Protein AF-A0A6P0LR84-F1 (afdb_monomer_lite)

Secondary structure (DSSP, 8-state):
--HHHHHHHHHHHHHHHTTTTTS--TTS-TT-HHHHHHHHHHHHHHHHHHIIIII--HHHHHHTB--STT-TT--EEEEETTTTEEEEEEEE--TTSSS---HHHHHHHHHHHHHHHTHHHHGGGS-HHHHTTHHHHHHHTSTTPEEEEEEEESSSPPPHHHHHHHHHHHHHHHH---

Radius of gyration: 15.93 Å; chains: 1; bounding box: 37×37×44 Å

pLDDT: mean 92.71, std 6.84, range [51.28, 98.56]

Foldseek 3Di:
DPLLVVLVVVLVVLCVQCPDCLADQVQPDPVCVVVSSQLSSFLSQQLVCCCVPVVDHSNLSRLQAQDDPLLLQFGGWDADPVVLETETEGGHEDNNQAADDDLVSLLSSLVSVVCLQVVVVNVVSHDVSVVVCNVSSVSNNDPSHHYDYYYYYSHDDDDPSNVVSVVVSVCCVVVPPD

Structure (mmCIF, N/CA/C/O backbone):
data_AF-A0A6P0LR84-F1
#
_entry.id   AF-A0A6P0LR84-F1
#
loop_
_atom_site.group_PDB
_atom_site.id
_atom_site.type_symbol
_atom_site.label_atom_id
_atom_site.label_alt_id
_atom_site.label_comp_id
_atom_site.label_asym_id
_atom_site.label_entity_id
_atom_site.label_seq_id
_atom_site.pdbx_PDB_ins_code
_atom_site.Cartn_x
_atom_site.Cartn_y
_atom_site.Cartn_z
_atom_site.occupancy
_atom_site.B_iso_or_equiv
_atom_site.auth_seq_id
_atom_site.auth_comp_id
_atom_site.auth_asym_id
_atom_site.auth_atom_id
_atom_site.pdbx_PDB_model_num
ATOM 1 N N . MET A 1 1 ? 7.660 -21.741 -12.871 1.00 60.22 1 MET A N 1
ATOM 2 C CA . MET A 1 1 ? 7.763 -20.462 -13.608 1.00 60.22 1 MET A CA 1
ATOM 3 C C . MET A 1 1 ? 9.048 -19.766 -13.184 1.00 60.22 1 MET A C 1
ATOM 5 O O . MET A 1 1 ? 9.302 -19.702 -11.987 1.00 60.22 1 MET A O 1
ATOM 9 N N . ASP A 1 2 ? 9.881 -19.317 -14.127 1.00 84.12 2 ASP A N 1
ATOM 10 C CA . ASP A 1 2 ? 11.092 -18.544 -13.810 1.00 84.12 2 ASP A CA 1
ATOM 11 C C . ASP A 1 2 ? 10.694 -17.241 -13.096 1.00 84.12 2 ASP A C 1
ATOM 13 O O . ASP A 1 2 ? 9.869 -16.474 -13.596 1.00 84.12 2 ASP A O 1
ATOM 17 N N . LYS A 1 3 ? 11.270 -16.981 -11.917 1.00 83.19 3 LYS A N 1
ATOM 18 C CA . LYS A 1 3 ? 10.962 -15.792 -11.113 1.00 83.19 3 LYS A CA 1
ATOM 19 C C . LYS A 1 3 ? 11.259 -14.492 -11.862 1.00 83.19 3 LYS A C 1
ATOM 21 O O . LYS A 1 3 ? 10.535 -13.516 -11.696 1.00 83.19 3 LYS A O 1
ATOM 26 N N . LYS A 1 4 ? 12.285 -14.477 -12.718 1.00 86.06 4 LYS A N 1
ATOM 27 C CA . LYS A 1 4 ? 12.594 -13.314 -13.562 1.00 86.06 4 LYS A CA 1
ATOM 28 C C . LYS A 1 4 ? 11.500 -13.067 -14.597 1.00 86.06 4 LYS A C 1
ATOM 30 O O . LYS A 1 4 ? 11.150 -11.916 -14.840 1.00 86.06 4 LYS A O 1
ATOM 35 N N . LEU A 1 5 ? 10.955 -14.137 -15.181 1.00 89.94 5 LEU A N 1
ATOM 36 C CA . LEU A 1 5 ? 9.853 -14.044 -16.135 1.00 89.94 5 LEU A CA 1
ATOM 37 C C . LEU A 1 5 ? 8.591 -13.502 -15.458 1.00 89.94 5 LEU A C 1
ATOM 39 O O . LEU A 1 5 ? 7.985 -12.580 -15.990 1.00 89.94 5 LEU A O 1
ATOM 43 N N . TYR A 1 6 ? 8.260 -14.001 -14.264 1.00 90.69 6 TYR A N 1
ATOM 44 C CA . TYR A 1 6 ? 7.122 -13.506 -13.485 1.00 90.69 6 TYR A CA 1
ATOM 45 C C . TYR A 1 6 ? 7.232 -12.010 -13.175 1.00 90.69 6 TYR A C 1
ATOM 47 O O . TYR A 1 6 ? 6.301 -11.254 -13.426 1.00 90.69 6 TYR A O 1
ATOM 55 N N . ILE A 1 7 ? 8.392 -11.559 -12.686 1.00 93.38 7 ILE A N 1
ATOM 56 C CA . ILE A 1 7 ? 8.623 -10.139 -12.377 1.00 93.38 7 ILE A CA 1
ATOM 57 C C . ILE A 1 7 ? 8.471 -9.272 -13.631 1.00 93.38 7 ILE A C 1
ATOM 59 O O . ILE A 1 7 ? 7.900 -8.189 -13.558 1.00 93.38 7 ILE A O 1
ATOM 63 N N . LYS A 1 8 ? 8.940 -9.754 -14.787 1.00 93.56 8 LYS A N 1
ATOM 64 C CA . LYS A 1 8 ? 8.777 -9.052 -16.065 1.00 93.56 8 LYS A CA 1
ATOM 65 C C . LYS A 1 8 ? 7.314 -9.002 -16.520 1.00 93.56 8 LYS A C 1
ATOM 67 O O . LYS A 1 8 ? 6.881 -7.978 -17.031 1.00 93.56 8 LYS A O 1
ATOM 72 N N . GLN A 1 9 ? 6.560 -10.087 -16.345 1.00 94.50 9 GLN A N 1
ATOM 73 C CA . GLN A 1 9 ? 5.128 -10.121 -16.658 1.00 94.50 9 GLN A CA 1
ATOM 74 C C . GLN A 1 9 ? 4.346 -9.155 -15.769 1.00 94.50 9 GLN A C 1
ATOM 76 O O . GLN A 1 9 ? 3.564 -8.370 -16.287 1.00 94.50 9 GLN A O 1
ATOM 81 N N . LEU A 1 10 ? 4.630 -9.148 -14.464 1.00 95.19 10 LEU A N 1
ATOM 82 C CA . LEU A 1 10 ? 4.038 -8.191 -13.536 1.00 95.19 10 LEU A CA 1
ATOM 83 C C . LEU A 1 10 ? 4.399 -6.753 -13.916 1.00 95.19 10 LEU A C 1
ATOM 85 O O . LEU A 1 10 ? 3.534 -5.896 -13.921 1.00 95.19 10 LEU A O 1
ATOM 89 N N . GLU A 1 11 ? 5.650 -6.474 -14.288 1.00 95.25 11 GLU A N 1
ATOM 90 C CA . GLU A 1 11 ? 6.037 -5.138 -14.758 1.00 95.25 11 GLU A CA 1
ATOM 91 C C . GLU A 1 11 ? 5.230 -4.710 -15.990 1.00 95.25 11 GLU A C 1
ATOM 93 O O . GLU A 1 11 ? 4.770 -3.573 -16.047 1.00 95.25 11 GLU A O 1
ATOM 98 N N . ASN A 1 12 ? 5.025 -5.601 -16.962 1.00 95.38 12 ASN A N 1
ATOM 99 C CA . ASN A 1 12 ? 4.196 -5.300 -18.129 1.00 95.38 12 ASN A CA 1
ATOM 100 C C . ASN A 1 12 ? 2.735 -5.035 -17.739 1.00 95.38 12 ASN A C 1
ATOM 102 O O . ASN A 1 12 ? 2.141 -4.091 -18.253 1.00 95.38 12 ASN A O 1
ATOM 106 N N . GLU A 1 13 ? 2.191 -5.825 -16.813 1.00 95.94 13 GLU A N 1
ATOM 107 C CA . GLU A 1 13 ? 0.831 -5.656 -16.295 1.00 95.94 13 GLU A CA 1
ATOM 108 C C . GLU A 1 13 ? 0.668 -4.301 -15.600 1.00 95.94 13 GLU A C 1
ATOM 110 O O . GLU A 1 13 ? -0.232 -3.540 -15.935 1.00 95.94 13 GLU A O 1
ATOM 115 N N . LEU A 1 14 ? 1.597 -3.944 -14.705 1.00 96.31 14 LEU A N 1
ATOM 116 C CA . LEU A 1 14 ? 1.593 -2.652 -14.015 1.00 96.31 14 LEU A CA 1
ATOM 117 C C . LEU A 1 14 ? 1.630 -1.479 -14.999 1.00 96.31 14 LEU A C 1
ATOM 119 O O . LEU A 1 14 ? 0.913 -0.501 -14.805 1.00 96.31 14 LEU A O 1
ATOM 123 N N . ASN A 1 15 ? 2.440 -1.576 -16.058 1.00 94.56 15 ASN A N 1
ATOM 124 C CA . ASN A 1 15 ? 2.458 -0.552 -17.102 1.00 94.56 15 ASN A CA 1
ATOM 125 C C . ASN A 1 15 ? 1.113 -0.488 -17.835 1.00 94.56 15 ASN A C 1
ATOM 127 O O . ASN A 1 15 ? 0.583 0.599 -18.002 1.00 94.56 15 ASN A O 1
ATOM 131 N N . SER A 1 16 ? 0.545 -1.635 -18.220 1.00 95.06 16 SER A N 1
ATOM 132 C CA . SER A 1 16 ? -0.723 -1.709 -18.954 1.00 95.06 16 SER A CA 1
ATOM 133 C C . SER A 1 16 ? -1.909 -1.171 -18.147 1.00 95.06 16 SER A C 1
ATOM 135 O O . SER A 1 16 ? -2.767 -0.473 -18.682 1.00 95.06 16 SER A O 1
ATOM 137 N N . VAL A 1 17 ? -1.972 -1.496 -16.857 1.00 96.12 17 VAL A N 1
ATOM 138 C CA . VAL A 1 17 ? -3.069 -1.092 -15.970 1.00 96.12 17 VAL A CA 1
ATOM 139 C C . VAL A 1 17 ? -2.976 0.390 -15.625 1.00 96.12 17 VAL A C 1
ATOM 141 O O . VAL A 1 17 ? -3.980 1.094 -15.671 1.00 96.12 17 VAL A O 1
ATOM 144 N N . PHE A 1 18 ? -1.770 0.878 -15.323 1.00 95.00 18 PHE A N 1
ATOM 145 C CA . PHE A 1 18 ? -1.534 2.271 -14.936 1.00 95.00 18 PHE A CA 1
ATOM 146 C C . PHE A 1 18 ? -0.950 3.115 -16.076 1.00 95.00 18 PHE A C 1
ATOM 148 O O . PHE A 1 18 ? -0.122 4.003 -15.845 1.00 95.00 18 PHE A O 1
ATOM 155 N N . ASN A 1 19 ? -1.385 2.825 -17.305 1.00 76.38 19 ASN A N 1
ATOM 156 C CA . ASN A 1 19 ? -1.035 3.573 -18.511 1.00 76.38 19 ASN A CA 1
ATOM 157 C C . ASN A 1 19 ? -1.303 5.086 -18.339 1.00 76.38 19 ASN A C 1
ATOM 159 O O . ASN A 1 19 ? -2.148 5.498 -17.552 1.00 76.38 19 ASN A O 1
ATOM 163 N N . GLU A 1 20 ? -0.579 5.916 -19.096 1.00 64.69 20 GLU A N 1
ATOM 164 C CA . GLU A 1 20 ? -0.789 7.375 -19.198 1.00 64.69 20 GLU A CA 1
ATOM 165 C C . GLU A 1 20 ? -0.896 8.143 -17.861 1.00 64.69 20 GLU A C 1
ATOM 167 O O . GLU A 1 20 ? -1.840 8.885 -17.611 1.00 64.69 20 GLU A O 1
ATOM 172 N N . ASN A 1 21 ? 0.152 8.061 -17.033 1.00 82.06 21 ASN A N 1
ATOM 173 C CA . ASN A 1 21 ? 0.371 8.950 -15.878 1.00 82.06 21 ASN A CA 1
ATOM 174 C C . ASN A 1 21 ? -0.668 8.854 -14.745 1.00 82.06 21 ASN A C 1
ATOM 176 O O . ASN A 1 21 ? -0.808 9.810 -13.982 1.00 82.06 21 ASN A O 1
ATOM 180 N N . LEU A 1 22 ? -1.358 7.716 -14.593 1.00 94.50 22 LEU A N 1
ATOM 181 C CA . LEU A 1 22 ? -2.249 7.507 -13.444 1.00 94.50 22 LEU A CA 1
ATOM 182 C C . LEU A 1 22 ? -1.493 7.537 -12.109 1.00 94.50 22 LEU A C 1
ATOM 184 O O . LEU A 1 22 ? -1.976 8.109 -11.137 1.00 94.50 22 LEU A O 1
ATOM 188 N N . ILE A 1 23 ? -0.291 6.957 -12.059 1.00 95.88 23 ILE A N 1
ATOM 189 C CA . ILE A 1 23 ? 0.565 7.036 -10.871 1.00 95.88 23 ILE A CA 1
ATOM 190 C C . ILE A 1 23 ? 1.222 8.414 -10.810 1.00 95.88 23 ILE A C 1
ATOM 192 O O . ILE A 1 23 ? 1.983 8.787 -11.707 1.00 95.88 23 ILE A O 1
ATOM 196 N N . ASP A 1 24 ? 0.978 9.143 -9.720 1.00 94.06 24 ASP A N 1
ATOM 197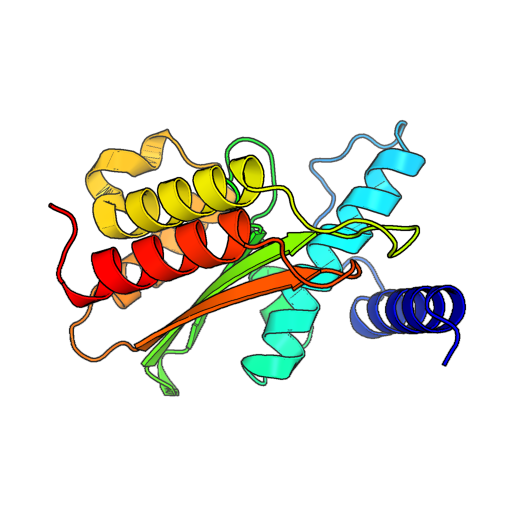 C CA . ASP A 1 24 ? 1.659 10.408 -9.462 1.00 94.06 24 ASP A CA 1
ATOM 198 C C . ASP A 1 24 ? 3.168 10.182 -9.295 1.00 94.06 24 ASP A C 1
ATOM 200 O O . ASP A 1 24 ? 3.612 9.374 -8.480 1.00 94.06 24 ASP A O 1
ATOM 204 N N . MET A 1 25 ? 3.957 10.914 -10.079 1.00 93.25 25 MET A N 1
ATOM 205 C CA . MET A 1 25 ? 5.422 10.887 -10.095 1.00 93.25 25 MET A CA 1
ATOM 206 C C . MET A 1 25 ? 6.014 12.308 -10.101 1.00 93.25 25 MET A C 1
ATOM 208 O O . MET A 1 25 ? 7.173 12.484 -10.492 1.00 93.25 25 MET A O 1
ATOM 212 N N . LYS A 1 26 ? 5.217 13.334 -9.760 1.00 90.25 26 LYS A N 1
ATOM 213 C CA . LYS A 1 26 ? 5.600 14.758 -9.857 1.00 90.25 26 LYS A CA 1
ATOM 214 C C . LYS A 1 26 ? 6.713 15.152 -8.884 1.00 90.25 26 LYS A C 1
ATOM 216 O O . LYS A 1 26 ? 7.457 16.087 -9.162 1.00 90.25 26 LYS A O 1
ATOM 221 N N . ASP A 1 27 ? 6.841 14.426 -7.782 1.00 88.88 27 ASP A N 1
ATOM 222 C CA . ASP A 1 27 ? 7.860 14.595 -6.745 1.00 88.88 27 ASP A CA 1
ATOM 223 C C . ASP A 1 27 ? 9.233 14.005 -7.122 1.00 88.88 27 ASP A C 1
ATOM 225 O O . ASP A 1 27 ? 10.232 14.294 -6.464 1.00 88.88 27 ASP A O 1
ATOM 229 N N . PHE A 1 28 ? 9.327 13.234 -8.214 1.00 85.94 28 PHE A N 1
ATOM 230 C CA . PHE A 1 28 ? 10.600 12.716 -8.720 1.00 85.94 28 PHE A CA 1
ATOM 231 C C . PHE A 1 28 ? 11.210 13.623 -9.799 1.00 85.94 28 PHE A C 1
ATOM 233 O O . PHE A 1 28 ? 10.566 13.904 -10.816 1.00 85.94 28 PHE A O 1
ATOM 240 N N . PRO A 1 29 ? 12.494 14.012 -9.671 1.00 83.19 29 PRO A N 1
ATOM 241 C CA . PRO A 1 29 ? 13.128 14.900 -10.632 1.00 83.19 29 PRO A CA 1
ATOM 242 C C . PRO A 1 29 ? 13.405 14.180 -11.961 1.00 83.19 29 PRO A C 1
ATOM 244 O O . PRO A 1 29 ? 13.782 13.006 -12.015 1.00 83.19 29 PRO A O 1
ATOM 247 N N . ASN A 1 30 ? 13.255 14.912 -13.067 1.00 81.19 30 ASN A N 1
ATOM 248 C CA . ASN A 1 30 ? 13.327 14.345 -14.419 1.00 81.19 30 ASN A CA 1
ATOM 249 C C . ASN A 1 30 ? 14.716 13.808 -14.807 1.00 81.19 30 ASN A C 1
ATOM 251 O O . ASN A 1 30 ? 14.817 12.961 -15.691 1.00 81.19 30 ASN A O 1
ATOM 255 N N . ASN A 1 31 ? 15.785 14.254 -14.143 1.00 86.06 31 ASN A N 1
ATOM 256 C CA . ASN A 1 31 ? 17.154 13.809 -14.416 1.00 86.06 31 ASN A CA 1
ATOM 257 C C . ASN A 1 31 ? 17.497 12.434 -13.805 1.00 86.06 31 ASN A C 1
ATOM 259 O O . ASN A 1 31 ? 18.530 11.861 -14.147 1.00 86.06 31 ASN A O 1
ATOM 263 N N . LYS A 1 32 ? 16.641 11.866 -12.943 1.00 87.56 32 LYS A N 1
ATOM 264 C CA . LYS A 1 32 ? 16.875 10.581 -12.262 1.00 87.56 32 LYS A CA 1
ATOM 265 C C . LYS A 1 32 ? 16.048 9.437 -12.860 1.00 87.56 32 LYS A C 1
ATOM 267 O O . LYS A 1 32 ? 15.240 8.802 -12.185 1.00 87.56 32 LYS A O 1
ATOM 272 N N . VAL A 1 33 ? 16.270 9.138 -14.142 1.00 87.50 33 VAL A N 1
ATOM 273 C CA . VAL A 1 33 ? 15.463 8.173 -14.924 1.00 87.50 33 VAL A CA 1
ATOM 274 C C . VAL A 1 33 ? 15.348 6.791 -14.259 1.00 87.50 33 VAL A C 1
ATOM 276 O O . VAL A 1 33 ? 14.260 6.220 -14.213 1.00 87.50 33 VAL A O 1
ATOM 279 N N . ASN A 1 34 ? 16.447 6.239 -13.732 1.00 87.94 34 ASN A N 1
ATOM 280 C CA . ASN A 1 34 ? 16.434 4.907 -13.111 1.00 87.94 34 ASN A CA 1
ATOM 281 C C . ASN A 1 34 ? 15.703 4.888 -11.762 1.00 87.94 34 ASN A C 1
ATOM 283 O O . ASN A 1 34 ? 14.964 3.943 -11.490 1.00 87.94 34 ASN A O 1
ATOM 287 N N . GLU A 1 35 ? 15.873 5.927 -10.942 1.00 88.56 35 GLU A N 1
ATOM 288 C CA . GLU A 1 35 ? 15.157 6.059 -9.667 1.00 88.56 35 GLU A CA 1
ATOM 289 C C . GLU A 1 35 ? 13.658 6.230 -9.920 1.00 88.56 35 GLU A C 1
ATOM 291 O O . GLU A 1 35 ? 12.860 5.515 -9.326 1.00 88.56 35 GLU A O 1
ATOM 296 N N . LYS A 1 36 ? 13.278 7.062 -10.901 1.00 90.31 36 LYS A N 1
ATOM 297 C CA . LYS A 1 36 ? 11.880 7.258 -11.306 1.00 90.31 36 LYS A CA 1
ATOM 298 C C . LYS A 1 36 ? 11.223 5.954 -11.765 1.00 90.31 36 LYS A C 1
ATOM 300 O O . LYS A 1 36 ? 10.092 5.673 -11.387 1.00 90.31 36 LYS A O 1
ATOM 305 N N . LYS A 1 37 ? 11.939 5.117 -12.528 1.00 91.31 37 LYS A N 1
ATOM 306 C CA . LYS A 1 37 ? 11.452 3.782 -12.922 1.00 91.31 37 LYS A CA 1
ATOM 307 C C . LYS A 1 37 ? 11.247 2.858 -11.722 1.00 91.31 37 LYS A C 1
ATOM 309 O O . LYS A 1 37 ? 10.272 2.117 -11.695 1.00 91.31 37 LYS A O 1
ATOM 314 N N . MET A 1 38 ? 12.165 2.860 -10.757 1.00 90.88 38 MET A N 1
ATOM 315 C CA . MET A 1 38 ? 12.038 2.028 -9.556 1.00 90.88 38 MET A CA 1
ATOM 316 C C . MET A 1 38 ? 10.902 2.502 -8.648 1.00 90.88 38 MET A C 1
ATOM 318 O O . MET A 1 38 ? 10.127 1.672 -8.179 1.00 90.88 38 MET A O 1
ATOM 322 N N . ALA A 1 39 ? 10.768 3.813 -8.464 1.00 92.69 39 ALA A N 1
ATOM 323 C CA . ALA A 1 39 ? 9.684 4.419 -7.706 1.00 92.69 39 ALA A CA 1
ATOM 324 C C . ALA A 1 39 ? 8.319 4.144 -8.347 1.00 92.69 39 ALA A C 1
ATOM 326 O O . ALA A 1 39 ? 7.419 3.672 -7.659 1.00 92.69 39 ALA A O 1
ATOM 327 N N . PHE A 1 40 ? 8.195 4.295 -9.674 1.00 95.12 40 PHE A N 1
ATOM 328 C CA . PHE A 1 40 ? 6.981 3.906 -10.399 1.00 95.12 40 PHE A CA 1
ATOM 329 C C . PHE A 1 40 ? 6.597 2.451 -10.116 1.00 95.12 40 PHE A C 1
ATOM 331 O O . PHE A 1 40 ? 5.448 2.176 -9.802 1.00 95.12 40 PHE A O 1
ATOM 338 N N . LYS A 1 41 ? 7.552 1.513 -10.174 1.00 95.38 41 LYS A N 1
ATOM 339 C CA . LYS A 1 41 ? 7.269 0.093 -9.911 1.00 95.38 41 LYS A CA 1
ATOM 340 C C . LYS A 1 41 ? 6.793 -0.168 -8.486 1.00 95.38 41 LYS A C 1
ATOM 342 O O . LYS A 1 41 ? 5.956 -1.044 -8.306 1.00 95.38 41 LYS A O 1
ATOM 347 N N . SER A 1 42 ? 7.326 0.548 -7.494 1.00 95.12 42 SER A N 1
ATOM 348 C CA . SER A 1 42 ? 6.855 0.431 -6.107 1.00 95.12 42 SER A CA 1
ATOM 349 C C . SER A 1 42 ? 5.436 0.989 -5.979 1.00 95.12 42 SER A C 1
ATOM 351 O O . SER A 1 42 ? 4.516 0.253 -5.641 1.00 95.12 42 SER A O 1
ATOM 353 N N . ARG A 1 43 ? 5.215 2.236 -6.411 1.00 97.31 43 ARG A N 1
ATOM 354 C CA . ARG A 1 43 ? 3.898 2.893 -6.374 1.00 97.31 43 ARG A CA 1
ATOM 355 C C . ARG A 1 43 ? 2.814 2.125 -7.124 1.00 97.31 43 ARG A C 1
ATOM 357 O O . ARG A 1 43 ? 1.735 1.886 -6.590 1.00 97.31 43 ARG A O 1
ATOM 364 N N . ALA A 1 44 ? 3.113 1.686 -8.344 1.00 97.69 44 ALA A N 1
ATOM 365 C CA . ALA A 1 44 ? 2.196 0.888 -9.146 1.00 97.69 44 ALA A CA 1
ATOM 366 C C . ALA A 1 44 ? 1.901 -0.466 -8.487 1.00 97.69 44 ALA A C 1
ATOM 368 O O . ALA A 1 44 ? 0.772 -0.934 -8.554 1.00 97.69 44 ALA A O 1
ATOM 369 N N . LEU A 1 45 ? 2.873 -1.089 -7.809 1.00 98.00 45 LEU A N 1
ATOM 370 C CA . LEU A 1 45 ? 2.643 -2.326 -7.059 1.00 98.00 45 LEU A CA 1
ATOM 371 C C . LEU A 1 45 ? 1.714 -2.104 -5.853 1.00 98.00 45 LEU A C 1
ATOM 373 O O . LEU A 1 45 ? 0.846 -2.945 -5.602 1.00 98.00 45 LEU A O 1
ATOM 377 N N . ALA A 1 46 ? 1.862 -0.990 -5.129 1.00 98.38 46 ALA A N 1
ATOM 378 C CA . ALA A 1 46 ? 0.947 -0.615 -4.050 1.00 98.38 46 ALA A CA 1
ATOM 379 C C . ALA A 1 46 ? -0.488 -0.443 -4.579 1.00 98.38 46 ALA A C 1
ATOM 381 O O . ALA A 1 46 ? -1.407 -1.113 -4.102 1.00 98.38 46 ALA A O 1
ATOM 382 N N . ALA A 1 47 ? -0.660 0.353 -5.640 1.00 98.56 47 ALA A N 1
ATOM 383 C CA . ALA A 1 47 ? -1.947 0.554 -6.303 1.00 98.56 47 ALA A CA 1
ATOM 384 C C . ALA A 1 47 ? -2.542 -0.768 -6.821 1.00 98.56 47 ALA A C 1
ATOM 386 O O . ALA A 1 47 ? -3.701 -1.082 -6.563 1.00 98.56 47 ALA A O 1
ATOM 387 N N . TYR A 1 48 ? -1.744 -1.601 -7.491 1.00 98.38 48 TYR A N 1
ATOM 388 C CA . TYR A 1 48 ? -2.196 -2.891 -8.022 1.00 98.38 48 TYR A CA 1
ATOM 389 C C . TYR A 1 48 ? -2.683 -3.847 -6.927 1.00 98.38 48 TYR A C 1
ATOM 391 O O . TYR A 1 48 ? -3.614 -4.629 -7.136 1.00 98.38 48 TYR A O 1
ATOM 399 N N . SER A 1 49 ? -2.072 -3.770 -5.741 1.00 98.25 49 SER A N 1
ATOM 400 C CA . SER A 1 49 ? -2.498 -4.549 -4.577 1.00 98.25 49 SER A CA 1
ATOM 401 C C . SER A 1 49 ? -3.903 -4.140 -4.128 1.00 98.25 49 SER A C 1
ATOM 403 O O . SER A 1 49 ? -4.717 -5.013 -3.834 1.00 98.25 49 SER A O 1
ATOM 405 N N . LEU A 1 50 ? -4.219 -2.840 -4.145 1.00 98.56 50 LEU A N 1
ATOM 406 C CA . LEU A 1 50 ? -5.569 -2.340 -3.870 1.00 98.56 50 LEU A CA 1
ATOM 407 C C . LEU A 1 50 ? -6.551 -2.711 -4.980 1.00 98.56 50 LEU A C 1
ATOM 409 O O . LEU A 1 50 ? -7.606 -3.253 -4.674 1.00 98.56 50 LEU A O 1
ATOM 413 N N . LEU A 1 51 ? -6.190 -2.513 -6.249 1.00 98.19 51 LEU A N 1
ATOM 414 C CA . LEU A 1 51 ? -7.016 -2.925 -7.388 1.00 98.19 51 LEU A CA 1
ATOM 415 C C . LEU A 1 51 ? -7.447 -4.391 -7.259 1.00 98.19 51 LEU A C 1
ATOM 417 O O . LEU A 1 51 ? -8.626 -4.706 -7.369 1.00 98.19 51 LEU A O 1
ATOM 421 N N . THR A 1 52 ? -6.500 -5.277 -6.942 1.00 97.75 52 THR A N 1
ATOM 422 C CA . THR A 1 52 ? -6.750 -6.723 -6.870 1.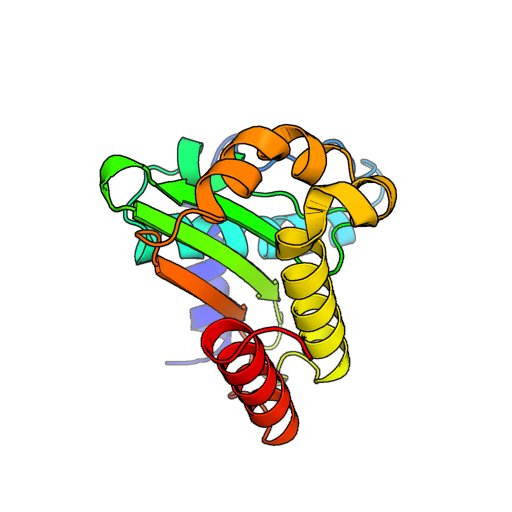00 97.75 52 THR A CA 1
ATOM 423 C C . THR A 1 52 ? -7.503 -7.137 -5.604 1.00 97.75 52 THR A C 1
ATOM 425 O O . THR A 1 52 ? -8.392 -7.982 -5.661 1.00 97.75 52 THR A O 1
ATOM 428 N N . LEU A 1 53 ? -7.127 -6.604 -4.435 1.00 98.12 53 LEU A N 1
ATOM 429 C CA . LEU A 1 53 ? -7.647 -7.080 -3.145 1.00 98.12 53 LEU A CA 1
ATOM 430 C C . LEU A 1 53 ? -8.869 -6.296 -2.665 1.00 98.12 53 LEU A C 1
ATOM 432 O O . LEU A 1 53 ? -9.755 -6.874 -2.028 1.00 98.12 53 LEU A O 1
ATOM 436 N N . ALA A 1 54 ? -8.904 -4.991 -2.933 1.00 97.75 54 ALA A N 1
ATOM 437 C CA . ALA A 1 54 ? -10.018 -4.113 -2.594 1.00 97.75 54 ALA A CA 1
ATOM 438 C C . ALA A 1 54 ? -11.094 -4.081 -3.688 1.00 97.75 54 ALA A C 1
ATOM 440 O O . ALA A 1 54 ? -12.208 -3.629 -3.397 1.00 97.75 54 ALA A O 1
ATOM 441 N N . ASP A 1 55 ? -10.799 -4.624 -4.877 1.00 97.50 55 ASP A N 1
ATOM 442 C CA . ASP A 1 55 ? -11.707 -4.687 -6.028 1.00 97.50 55 ASP A CA 1
ATOM 443 C C . ASP A 1 55 ? -12.196 -3.279 -6.396 1.00 97.50 55 ASP A C 1
ATOM 445 O O . ASP A 1 55 ? -13.372 -2.937 -6.268 1.00 97.50 55 ASP A O 1
ATOM 449 N N . VAL A 1 56 ? -11.221 -2.425 -6.715 1.00 97.81 56 VAL A N 1
ATOM 450 C CA . VAL A 1 56 ? -11.407 -1.023 -7.108 1.00 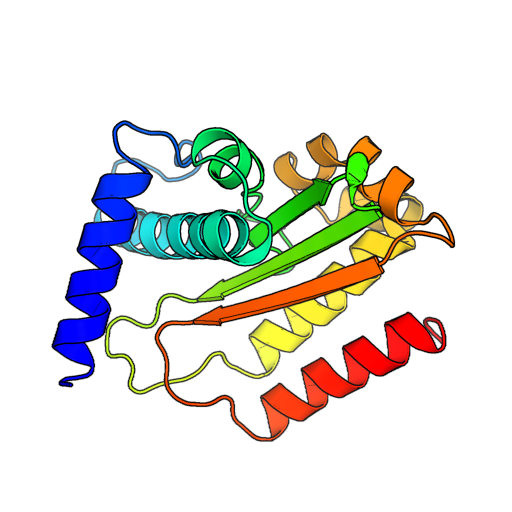97.81 56 VAL A CA 1
ATOM 451 C C . VAL A 1 56 ? -10.844 -0.795 -8.501 1.00 97.81 56 VAL A C 1
ATOM 453 O O . VAL A 1 56 ? -9.971 -1.536 -8.954 1.00 97.81 56 VAL A O 1
ATOM 456 N N . ASP A 1 57 ? -11.323 0.241 -9.184 1.00 97.38 57 ASP A N 1
ATOM 457 C CA . ASP A 1 57 ? -10.811 0.580 -10.508 1.00 97.38 57 ASP A CA 1
ATOM 458 C C . ASP A 1 57 ? -9.366 1.141 -10.455 1.00 97.38 57 ASP A C 1
ATOM 460 O O . ASP A 1 57 ? -8.885 1.560 -9.392 1.00 97.38 57 ASP A O 1
ATOM 464 N N . PRO A 1 58 ? -8.641 1.163 -11.594 1.00 97.62 58 PRO A N 1
ATOM 465 C CA . PRO A 1 58 ? -7.266 1.662 -11.646 1.00 97.62 58 PRO A CA 1
ATOM 466 C C . PRO A 1 58 ? -7.087 3.115 -11.192 1.00 97.62 58 PRO A C 1
ATOM 468 O O . PRO A 1 58 ? -6.038 3.449 -10.645 1.00 97.62 58 PRO A O 1
ATOM 471 N N . ILE A 1 59 ? -8.083 3.983 -11.396 1.00 97.00 59 ILE A N 1
ATOM 472 C CA . ILE A 1 59 ? -8.004 5.402 -11.026 1.00 97.00 59 ILE A CA 1
ATOM 473 C C . ILE A 1 59 ? -8.094 5.531 -9.506 1.00 97.00 59 ILE A C 1
ATOM 475 O O . ILE A 1 59 ? -7.262 6.196 -8.889 1.00 97.00 59 ILE A O 1
ATOM 479 N N . GLN A 1 60 ? -9.061 4.853 -8.884 1.00 97.62 60 GLN A N 1
ATOM 480 C CA . GLN A 1 60 ? -9.202 4.827 -7.432 1.00 97.62 60 GLN A CA 1
ATOM 481 C C . GLN A 1 60 ? -7.966 4.217 -6.761 1.00 97.62 60 GLN A C 1
ATOM 483 O O . GLN A 1 60 ? -7.465 4.770 -5.783 1.00 97.62 60 GLN A O 1
ATOM 488 N N . ALA A 1 61 ? -7.438 3.119 -7.308 1.00 98.25 61 ALA A N 1
ATOM 489 C CA . ALA A 1 61 ? -6.210 2.496 -6.824 1.00 98.25 61 ALA A CA 1
ATOM 490 C C . ALA A 1 61 ? -4.992 3.431 -6.915 1.00 98.25 61 ALA A C 1
ATOM 492 O O . ALA A 1 61 ? -4.193 3.489 -5.982 1.00 98.25 61 ALA A O 1
ATOM 493 N N . ALA A 1 62 ? -4.843 4.168 -8.017 1.00 97.94 62 ALA A N 1
ATOM 494 C CA . ALA A 1 62 ? -3.741 5.108 -8.194 1.00 97.94 62 ALA A CA 1
ATOM 495 C C . ALA A 1 62 ? -3.847 6.316 -7.245 1.00 97.94 62 ALA A C 1
ATOM 497 O O . ALA A 1 62 ? -2.851 6.699 -6.634 1.00 97.94 62 ALA A O 1
ATOM 498 N N . ASN A 1 63 ? -5.054 6.856 -7.044 1.00 97.31 63 ASN A N 1
ATOM 499 C CA . ASN A 1 63 ? -5.322 7.967 -6.118 1.00 97.31 63 ASN A CA 1
ATOM 500 C C . ASN A 1 63 ? -5.161 7.597 -4.633 1.00 97.31 63 ASN A C 1
ATOM 502 O O . ASN A 1 63 ? -5.168 8.471 -3.767 1.00 97.31 63 ASN A O 1
ATOM 506 N N . ALA A 1 64 ? -5.065 6.306 -4.318 1.00 98.19 64 ALA A N 1
ATOM 507 C CA . ALA A 1 64 ? -4.779 5.823 -2.974 1.00 98.19 64 ALA A CA 1
ATOM 508 C C . ALA A 1 64 ? -3.278 5.838 -2.641 1.00 98.19 64 ALA A C 1
ATOM 510 O O . ALA A 1 64 ? -2.920 5.673 -1.479 1.00 98.19 64 ALA A O 1
ATOM 511 N N . VAL A 1 65 ? -2.391 6.014 -3.628 1.00 98.31 65 VAL A N 1
ATOM 512 C CA . VAL A 1 65 ? -0.938 6.001 -3.413 1.00 98.31 65 VAL A CA 1
ATOM 513 C C . VAL A 1 65 ? -0.487 7.274 -2.699 1.00 98.31 65 VAL A C 1
ATOM 515 O O . VAL A 1 65 ? -0.681 8.382 -3.195 1.00 98.31 65 VAL A O 1
ATOM 518 N N . VAL A 1 66 ? 0.187 7.097 -1.565 1.00 97.94 66 VAL A N 1
ATOM 519 C CA . VAL A 1 66 ? 0.710 8.179 -0.716 1.00 97.94 66 VAL A CA 1
ATOM 520 C C . VAL A 1 66 ? 2.228 8.114 -0.511 1.00 97.94 66 VAL A C 1
ATOM 522 O O . VAL A 1 66 ? 2.788 9.017 0.111 1.00 97.94 66 VAL A O 1
ATOM 525 N N . ASP A 1 67 ? 2.886 7.105 -1.099 1.00 96.50 67 ASP A N 1
ATOM 526 C CA . ASP A 1 67 ? 4.347 6.949 -1.121 1.00 96.50 67 ASP A CA 1
ATOM 527 C C . ASP A 1 67 ? 5.048 8.273 -1.464 1.00 96.50 67 ASP A C 1
ATOM 529 O O . ASP A 1 67 ? 4.653 9.005 -2.392 1.00 96.50 67 ASP A O 1
ATOM 533 N N . GLY A 1 68 ? 6.101 8.570 -0.707 1.00 92.81 68 GLY A N 1
ATOM 534 C CA . GLY A 1 68 ? 6.870 9.801 -0.806 1.00 92.81 68 GLY A CA 1
ATOM 535 C C . GLY A 1 68 ? 7.850 9.964 0.353 1.00 92.81 68 GLY A C 1
ATOM 536 O O . GLY A 1 68 ? 7.968 9.120 1.230 1.00 92.81 68 GLY A O 1
ATOM 537 N N . ILE A 1 69 ? 8.570 11.085 0.377 1.00 89.38 69 ILE A N 1
ATOM 538 C CA . ILE A 1 69 ? 9.335 11.463 1.576 1.00 89.38 69 ILE A CA 1
ATOM 539 C C . ILE A 1 69 ? 8.339 11.635 2.732 1.00 89.38 69 ILE A C 1
ATOM 541 O O . ILE A 1 69 ? 7.246 12.137 2.489 1.00 89.38 69 ILE A O 1
ATOM 545 N N . ASP A 1 70 ? 8.704 11.213 3.944 1.00 91.88 70 ASP A N 1
ATOM 546 C CA . ASP A 1 70 ? 7.876 11.304 5.159 1.00 91.88 70 ASP A CA 1
ATOM 547 C C . ASP A 1 70 ? 6.509 10.591 5.047 1.00 91.88 70 ASP A C 1
ATOM 549 O O . ASP A 1 70 ? 5.481 11.071 5.521 1.00 91.88 70 ASP A O 1
ATOM 553 N N . ASP A 1 71 ? 6.479 9.429 4.388 1.00 91.00 71 ASP A N 1
ATOM 554 C CA . ASP A 1 71 ? 5.310 8.535 4.333 1.00 91.00 71 ASP A CA 1
ATOM 555 C C . ASP A 1 71 ? 5.260 7.501 5.478 1.00 91.00 71 ASP A C 1
ATOM 557 O O . ASP A 1 71 ? 4.313 6.722 5.593 1.00 91.00 71 ASP A O 1
ATOM 561 N N . ASN A 1 72 ? 6.299 7.470 6.319 1.00 93.19 72 ASN A N 1
ATOM 562 C CA . ASN A 1 72 ? 6.520 6.500 7.394 1.00 93.19 72 ASN A CA 1
ATOM 563 C C . ASN A 1 72 ? 6.305 5.033 6.965 1.00 93.19 72 ASN A C 1
ATOM 565 O O . ASN A 1 72 ? 5.874 4.193 7.754 1.00 93.19 72 ASN A O 1
ATOM 569 N N . GLY A 1 73 ? 6.649 4.706 5.715 1.00 94.75 73 GLY A N 1
ATOM 570 C CA . GLY A 1 73 ? 6.535 3.360 5.152 1.00 94.75 73 GLY A CA 1
ATOM 571 C C . GLY A 1 73 ? 5.125 2.961 4.712 1.00 94.75 73 GLY A C 1
ATOM 572 O O . GLY A 1 73 ? 4.900 1.774 4.469 1.00 94.75 73 GLY A O 1
ATOM 573 N N . ILE A 1 74 ? 4.183 3.908 4.648 1.00 97.94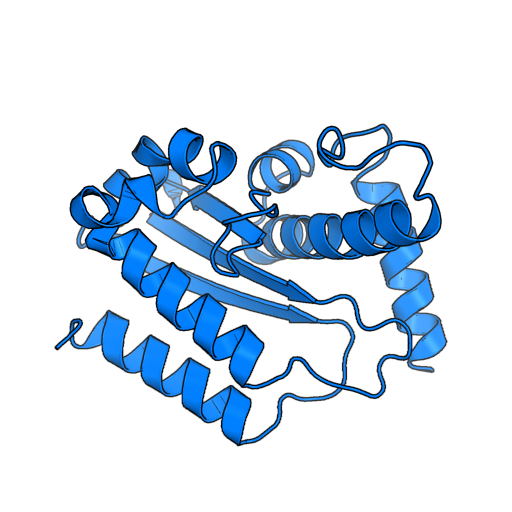 74 ILE A N 1
ATOM 574 C CA . ILE A 1 74 ? 2.842 3.702 4.098 1.00 97.94 74 ILE A CA 1
ATOM 575 C C . ILE A 1 74 ? 2.847 4.134 2.635 1.00 97.94 74 ILE A C 1
ATOM 577 O O . ILE A 1 74 ? 2.914 5.315 2.318 1.00 97.94 74 ILE A O 1
ATOM 581 N N . ASP A 1 75 ? 2.691 3.176 1.732 1.00 98.12 75 ASP A N 1
ATOM 582 C CA . ASP A 1 75 ? 2.750 3.444 0.298 1.00 98.12 75 ASP A CA 1
ATOM 583 C C . ASP A 1 75 ? 1.363 3.760 -0.280 1.00 98.12 75 ASP A C 1
ATOM 585 O O . ASP A 1 75 ? 1.259 4.469 -1.284 1.00 98.12 75 ASP A O 1
ATOM 589 N N . ALA A 1 76 ? 0.287 3.233 0.323 1.00 98.56 76 ALA A N 1
ATOM 590 C CA . ALA A 1 76 ? -1.089 3.541 -0.072 1.00 98.56 76 ALA A CA 1
ATOM 591 C C . ALA A 1 76 ? -2.102 3.452 1.084 1.00 98.56 76 ALA A C 1
ATOM 593 O O . ALA A 1 76 ? -1.989 2.587 1.958 1.00 98.56 76 ALA A O 1
ATOM 594 N N . ILE A 1 77 ? -3.118 4.320 1.020 1.00 98.56 77 ILE A N 1
ATOM 595 C CA . ILE A 1 77 ? -4.251 4.420 1.947 1.00 98.56 77 ILE A CA 1
ATOM 596 C C . ILE A 1 77 ? -5.553 4.455 1.145 1.00 98.56 77 ILE A C 1
ATOM 598 O O . ILE A 1 77 ? -5.720 5.283 0.245 1.00 98.56 77 ILE A O 1
ATOM 602 N N . LEU A 1 78 ? -6.487 3.570 1.491 1.00 98.44 78 LEU A N 1
ATOM 603 C CA . LEU A 1 78 ? -7.826 3.556 0.907 1.00 98.44 78 LEU A CA 1
ATOM 604 C C . LEU A 1 78 ? -8.868 3.196 1.961 1.00 98.44 78 LEU A C 1
ATOM 606 O O . LEU A 1 78 ? -8.801 2.126 2.566 1.00 98.44 78 LEU A O 1
ATOM 610 N N . PHE A 1 79 ? -9.894 4.025 2.095 1.00 98.12 79 PHE A N 1
ATOM 611 C CA . PHE A 1 79 ? -11.091 3.685 2.848 1.00 98.12 79 PHE A CA 1
ATOM 612 C C . PHE A 1 79 ? -12.278 3.353 1.926 1.00 98.12 79 PHE A C 1
ATOM 614 O O . PHE A 1 79 ? -12.651 4.123 1.043 1.00 98.12 79 PHE A O 1
ATOM 621 N N . GLN A 1 80 ? -12.900 2.187 2.131 1.00 96.44 80 GLN A N 1
ATOM 622 C CA . GLN A 1 80 ? -14.106 1.756 1.415 1.00 96.44 80 GLN A CA 1
ATOM 623 C C . GLN A 1 80 ? -15.323 1.803 2.343 1.00 96.44 80 GLN A C 1
ATOM 625 O O . GLN A 1 80 ? -15.617 0.815 3.017 1.00 96.44 80 GLN A O 1
ATOM 630 N N . GLU A 1 81 ? -16.057 2.921 2.350 1.00 93.94 81 GLU A N 1
ATOM 631 C CA . GLU A 1 81 ? -17.238 3.129 3.214 1.00 93.94 81 GLU A CA 1
ATOM 632 C C . GLU A 1 81 ? -18.281 2.014 3.060 1.00 93.94 81 GLU A C 1
ATOM 634 O O . GLU A 1 81 ? -18.746 1.450 4.047 1.00 93.94 81 GLU A O 1
ATOM 639 N N . ASN A 1 82 ? -18.590 1.612 1.825 1.00 93.69 82 ASN A N 1
ATOM 640 C CA . ASN A 1 82 ? -19.567 0.558 1.539 1.00 93.69 82 ASN A CA 1
ATOM 641 C C . ASN A 1 82 ? -19.185 -0.815 2.119 1.00 93.69 82 ASN A C 1
ATOM 643 O O . ASN A 1 82 ? -20.066 -1.606 2.450 1.00 93.69 82 ASN A O 1
ATOM 647 N N . LYS A 1 83 ? -17.883 -1.110 2.222 1.00 96.12 83 LYS A N 1
ATOM 648 C CA . LYS A 1 83 ? -17.362 -2.366 2.783 1.00 96.12 83 LYS A CA 1
ATOM 649 C C . LYS A 1 83 ? -16.946 -2.216 4.253 1.00 96.12 83 LYS A C 1
ATOM 651 O O . LYS A 1 83 ? -16.698 -3.233 4.897 1.00 96.12 83 LYS A O 1
ATOM 656 N N . LYS A 1 84 ? -16.862 -0.981 4.767 1.00 96.88 84 LYS A N 1
ATOM 657 C CA . LYS A 1 84 ? -16.265 -0.613 6.061 1.00 96.88 84 LYS A CA 1
ATOM 658 C C . LYS A 1 84 ? -14.862 -1.196 6.231 1.00 96.88 84 LYS A C 1
ATOM 660 O O . LYS A 1 84 ? -14.548 -1.813 7.246 1.00 96.88 84 LYS A O 1
ATOM 665 N N . ILE A 1 85 ? -14.027 -1.058 5.199 1.00 97.88 85 ILE A N 1
ATOM 666 C CA . ILE A 1 85 ? -12.646 -1.559 5.214 1.00 97.88 85 ILE A CA 1
ATOM 667 C C . ILE A 1 85 ? -11.675 -0.404 5.024 1.00 97.88 85 ILE A C 1
ATOM 669 O O . ILE A 1 85 ? -11.779 0.333 4.044 1.00 97.88 85 ILE A O 1
ATOM 673 N N . PHE A 1 86 ? -10.708 -0.305 5.932 1.00 97.94 86 PHE A N 1
ATOM 674 C CA . PHE A 1 86 ? -9.562 0.584 5.808 1.00 97.94 86 PHE A CA 1
ATOM 675 C C . PHE A 1 86 ? -8.329 -0.211 5.390 1.00 97.94 86 PHE A C 1
ATOM 677 O O . PHE A 1 86 ? -7.950 -1.181 6.050 1.00 97.94 86 PHE A O 1
ATOM 684 N N . TRP A 1 87 ? -7.730 0.170 4.269 1.00 98.44 87 TRP A N 1
ATOM 685 C CA . TRP A 1 87 ? -6.602 -0.520 3.664 1.00 98.44 87 TRP A CA 1
ATOM 686 C C . TRP A 1 87 ? -5.330 0.300 3.834 1.00 98.44 87 TRP A C 1
ATOM 688 O O . TRP A 1 87 ? -5.284 1.461 3.433 1.00 98.44 87 TRP A O 1
ATOM 698 N N . LEU A 1 88 ? -4.293 -0.342 4.367 1.00 98.31 88 LEU A N 1
ATOM 699 C CA . LEU A 1 88 ? -2.947 0.209 4.498 1.00 98.31 88 LEU A CA 1
ATOM 700 C C . LEU A 1 88 ? -1.976 -0.712 3.768 1.00 98.31 88 LEU A C 1
ATOM 702 O O . LEU A 1 88 ? -1.954 -1.923 4.015 1.00 98.31 88 LEU A O 1
ATOM 706 N N . VAL A 1 89 ? -1.185 -0.154 2.857 1.00 98.44 89 VAL A N 1
ATOM 707 C CA . VAL A 1 89 ? -0.283 -0.933 2.004 1.00 98.44 89 VAL A CA 1
ATOM 708 C C . VAL A 1 89 ? 1.150 -0.470 2.186 1.00 98.44 89 VAL A C 1
ATOM 710 O O . VAL A 1 89 ? 1.439 0.711 2.050 1.00 98.44 89 VAL A O 1
ATOM 713 N N . GLN A 1 90 ? 2.044 -1.427 2.403 1.00 97.69 90 GLN A N 1
ATOM 714 C CA . GLN A 1 90 ? 3.482 -1.297 2.205 1.00 97.69 90 GLN A CA 1
ATOM 715 C C . GLN A 1 90 ? 3.841 -2.107 0.960 1.00 97.69 90 GLN A C 1
ATOM 717 O O . GLN A 1 90 ? 3.407 -3.255 0.814 1.00 97.69 90 GLN A O 1
ATOM 722 N N . SER A 1 91 ? 4.628 -1.543 0.049 1.00 96.69 91 SER A N 1
ATOM 723 C CA . SER A 1 91 ? 5.057 -2.221 -1.169 1.00 96.69 91 SER A CA 1
ATOM 724 C C . SER A 1 91 ? 6.575 -2.208 -1.335 1.00 96.69 91 SER A C 1
ATOM 726 O O . SER A 1 91 ? 7.297 -1.330 -0.866 1.00 96.69 91 SER A O 1
ATOM 728 N N . LYS A 1 92 ? 7.116 -3.230 -1.998 1.00 94.75 92 LYS A N 1
ATOM 729 C CA . LYS A 1 92 ? 8.541 -3.268 -2.317 1.00 94.75 92 LYS A CA 1
ATOM 730 C C . LYS A 1 92 ? 8.832 -4.003 -3.612 1.00 94.75 92 LYS A C 1
ATOM 732 O O . LYS A 1 92 ? 8.774 -5.236 -3.691 1.00 94.75 92 LYS A O 1
ATOM 737 N N . TRP A 1 93 ? 9.277 -3.253 -4.617 1.00 95.25 93 TRP A N 1
ATOM 738 C CA . TRP A 1 93 ? 9.782 -3.847 -5.851 1.00 95.25 93 TRP A CA 1
ATOM 739 C C . TRP A 1 93 ? 11.223 -4.364 -5.702 1.00 95.25 93 TRP A C 1
ATOM 741 O O . TRP A 1 93 ? 12.185 -3.602 -5.606 1.00 95.25 93 TRP A O 1
ATOM 751 N N . ILE A 1 94 ? 11.406 -5.685 -5.754 1.00 92.38 94 ILE A N 1
ATOM 752 C CA . ILE A 1 94 ? 12.711 -6.355 -5.679 1.00 92.38 94 ILE A CA 1
ATOM 753 C C . ILE A 1 94 ? 13.061 -6.916 -7.059 1.00 92.38 94 ILE A C 1
ATOM 755 O O . ILE A 1 94 ? 12.692 -8.031 -7.412 1.00 92.38 94 ILE A O 1
ATOM 759 N N . GLN A 1 95 ? 13.833 -6.157 -7.840 1.00 87.75 95 GLN A N 1
ATOM 760 C CA . GLN A 1 95 ? 14.102 -6.440 -9.260 1.00 87.75 95 GLN A CA 1
ATOM 761 C C . GLN A 1 95 ? 14.617 -7.862 -9.554 1.00 87.75 95 GLN A C 1
ATOM 763 O O . GLN A 1 95 ? 14.279 -8.443 -10.580 1.00 87.75 95 GLN A O 1
ATOM 768 N N . LYS A 1 96 ? 15.447 -8.431 -8.670 1.00 86.12 96 LYS A N 1
ATOM 769 C CA . LYS A 1 96 ? 15.989 -9.794 -8.833 1.00 86.12 96 LYS A CA 1
ATOM 770 C C . LYS A 1 96 ? 15.106 -10.884 -8.215 1.00 86.12 96 LYS A C 1
ATOM 772 O O . LYS A 1 96 ? 15.399 -12.062 -8.393 1.00 86.12 96 LYS A O 1
ATOM 777 N N . GLY A 1 97 ? 14.092 -10.514 -7.433 1.00 83.62 97 GLY A N 1
ATOM 778 C CA . GLY A 1 97 ? 13.213 -11.425 -6.695 1.00 83.62 97 GLY A CA 1
ATOM 779 C C . GLY A 1 97 ? 13.892 -12.305 -5.638 1.00 83.62 97 GLY A C 1
ATOM 780 O O . GLY A 1 97 ? 13.237 -13.139 -5.024 1.00 83.62 97 GLY A O 1
ATOM 781 N N . ASN A 1 98 ? 15.197 -12.178 -5.420 1.00 82.94 98 ASN A N 1
ATOM 782 C CA . ASN A 1 98 ? 15.982 -13.093 -4.586 1.00 82.94 98 ASN A CA 1
ATOM 783 C C . ASN A 1 98 ? 16.227 -12.581 -3.158 1.00 82.94 98 ASN A C 1
ATOM 785 O O . ASN A 1 98 ? 16.987 -13.191 -2.414 1.00 82.94 98 ASN A O 1
ATOM 789 N N . LYS A 1 99 ? 15.618 -11.451 -2.798 1.00 87.50 99 LYS A N 1
ATOM 790 C CA . LYS A 1 99 ? 15.612 -10.879 -1.448 1.00 87.50 99 LYS A CA 1
ATOM 791 C C . LYS A 1 99 ? 14.167 -10.720 -0.983 1.00 87.50 99 LYS A C 1
ATOM 793 O O . LYS A 1 99 ? 13.262 -10.821 -1.806 1.00 87.50 99 LYS A O 1
ATOM 798 N N . SER A 1 100 ? 13.961 -10.431 0.294 1.00 87.50 100 SER A N 1
ATOM 799 C CA . SER A 1 100 ? 12.682 -9.997 0.865 1.00 87.50 100 SER A CA 1
ATOM 800 C C . SER A 1 100 ? 12.778 -8.532 1.313 1.00 87.50 100 SER A C 1
ATOM 802 O O . SER A 1 100 ? 13.895 -8.003 1.400 1.00 87.50 100 SER A O 1
ATOM 804 N N . PRO A 1 101 ? 11.648 -7.884 1.643 1.00 90.12 101 PRO A N 1
ATOM 805 C CA . PRO A 1 101 ? 11.653 -6.743 2.550 1.00 90.12 101 PRO A CA 1
ATOM 806 C C . PRO A 1 101 ? 12.486 -7.024 3.800 1.00 90.12 101 PRO A C 1
ATOM 808 O O . PRO A 1 101 ? 12.617 -8.176 4.242 1.00 90.12 101 PRO A O 1
ATOM 811 N N . GLN A 1 102 ? 13.093 -5.971 4.328 1.00 92.81 102 GLN A N 1
ATOM 812 C CA . GLN A 1 102 ? 13.887 -6.049 5.543 1.00 92.81 102 GLN A CA 1
ATOM 813 C C . GLN A 1 102 ? 13.018 -5.748 6.770 1.00 92.81 102 GLN A C 1
ATOM 815 O O . GLN A 1 102 ? 12.042 -5.007 6.703 1.00 92.81 102 GLN A O 1
ATOM 820 N N . ALA A 1 103 ? 13.379 -6.312 7.925 1.00 92.44 103 ALA A N 1
ATOM 821 C CA . ALA A 1 103 ? 12.587 -6.143 9.145 1.00 92.44 103 ALA A CA 1
ATOM 822 C C . ALA A 1 103 ? 12.541 -4.684 9.635 1.00 92.44 103 ALA A C 1
ATOM 824 O O . ALA A 1 103 ? 11.564 -4.289 10.249 1.00 92.44 103 ALA A O 1
ATOM 825 N N . ASN A 1 104 ? 13.577 -3.879 9.380 1.00 93.94 104 ASN A N 1
ATOM 826 C CA . ASN A 1 104 ? 13.561 -2.437 9.659 1.00 93.94 104 ASN A CA 1
ATOM 827 C C . ASN A 1 104 ? 12.510 -1.697 8.820 1.00 93.94 104 ASN A C 1
ATOM 829 O O . ASN A 1 104 ? 11.815 -0.859 9.370 1.00 93.94 104 ASN A O 1
ATOM 833 N N . GLU A 1 105 ? 12.344 -2.046 7.544 1.00 93.31 105 GLU A N 1
ATOM 834 C CA . GLU A 1 105 ? 11.330 -1.441 6.668 1.00 93.31 105 GLU A CA 1
ATOM 835 C C . GLU A 1 105 ? 9.918 -1.744 7.180 1.00 93.31 105 GLU A C 1
ATOM 837 O O . GLU A 1 105 ? 9.081 -0.853 7.274 1.00 93.31 105 GLU A O 1
ATOM 842 N N . LEU A 1 106 ? 9.675 -2.987 7.611 1.00 95.62 106 LEU A N 1
ATOM 843 C CA . LEU A 1 106 ? 8.393 -3.363 8.213 1.00 95.62 106 LEU A CA 1
ATOM 844 C C . LEU A 1 106 ? 8.179 -2.762 9.605 1.00 95.62 106 LEU A C 1
ATOM 846 O O . LEU A 1 106 ? 7.036 -2.563 10.000 1.00 95.62 106 LEU A O 1
ATOM 850 N N . ARG A 1 107 ? 9.249 -2.464 10.355 1.00 96.12 107 ARG A N 1
ATOM 851 C CA . ARG A 1 107 ? 9.136 -1.718 11.618 1.00 96.12 107 ARG A CA 1
ATOM 852 C C . ARG A 1 107 ? 8.753 -0.271 11.362 1.00 96.12 107 ARG A C 1
ATOM 854 O O . ARG A 1 107 ? 7.873 0.213 12.053 1.00 96.12 107 ARG A O 1
ATOM 861 N N . SER A 1 108 ? 9.362 0.379 10.369 1.00 95.56 108 SER A N 1
ATOM 862 C CA . SER A 1 108 ? 8.959 1.723 9.947 1.00 95.56 108 SER A CA 1
ATOM 863 C C . SER A 1 108 ? 7.489 1.741 9.551 1.00 95.56 108 SER A C 1
ATOM 865 O O . SER A 1 108 ? 6.748 2.547 10.091 1.00 95.56 108 SER A O 1
ATOM 867 N N . PHE A 1 109 ? 7.050 0.782 8.731 1.00 97.00 109 PHE A N 1
ATOM 868 C CA . PHE A 1 109 ? 5.638 0.641 8.384 1.00 97.00 109 PHE A CA 1
ATOM 869 C C . PHE A 1 109 ? 4.745 0.397 9.608 1.00 97.00 109 PHE A C 1
ATOM 871 O O . PHE A 1 109 ? 3.719 1.046 9.745 1.00 97.00 109 PHE A O 1
ATOM 878 N N . SER A 1 110 ? 5.140 -0.489 10.529 1.00 96.44 110 SER A N 1
ATOM 879 C CA . SER A 1 110 ? 4.413 -0.715 11.786 1.00 96.44 110 SER A CA 1
ATOM 880 C C . SER A 1 110 ? 4.268 0.577 12.594 1.00 96.44 110 SER A C 1
ATOM 882 O O . SER A 1 110 ? 3.158 0.922 12.985 1.00 96.44 110 SER A O 1
ATOM 884 N N . SER A 1 111 ? 5.347 1.346 12.759 1.00 95.38 111 SER A N 1
ATOM 885 C CA . SER A 1 111 ? 5.307 2.670 13.388 1.00 95.38 111 SER A CA 1
ATOM 886 C C . SER A 1 111 ? 4.410 3.652 12.632 1.00 95.38 111 SER A C 1
ATOM 888 O O . SER A 1 111 ? 3.623 4.341 13.266 1.00 95.38 111 SER A O 1
ATOM 890 N N . GLY A 1 112 ? 4.462 3.677 11.298 1.00 96.50 112 GLY A N 1
ATOM 891 C CA . GLY A 1 112 ? 3.575 4.501 10.478 1.00 96.50 112 GLY A CA 1
ATOM 892 C C . GLY A 1 112 ? 2.102 4.149 10.679 1.00 96.50 112 GLY A C 1
ATOM 893 O O . GLY A 1 112 ? 1.274 5.039 10.827 1.00 96.50 112 GLY A O 1
ATOM 894 N N . VAL A 1 113 ? 1.765 2.859 10.760 1.00 96.19 113 VAL A N 1
ATOM 895 C CA . VAL A 1 113 ? 0.397 2.403 11.046 1.00 96.19 113 VAL A CA 1
ATOM 896 C C . VAL A 1 113 ? -0.065 2.872 12.430 1.00 96.19 113 VAL A C 1
ATOM 898 O O . VAL A 1 113 ? -1.194 3.337 12.548 1.00 96.19 113 VAL A O 1
ATOM 901 N N . LYS A 1 114 ? 0.793 2.807 13.457 1.00 94.38 114 LYS A N 1
ATOM 902 C CA . LYS A 1 114 ? 0.488 3.370 14.788 1.00 94.38 114 LYS A CA 1
ATOM 903 C C . LYS A 1 114 ? 0.222 4.869 14.707 1.00 94.38 114 LYS A C 1
ATOM 905 O O . LYS A 1 114 ? -0.809 5.336 15.181 1.00 94.38 114 LYS A O 1
ATOM 910 N N . ASP A 1 115 ? 1.103 5.592 14.019 1.00 95.25 115 ASP A N 1
ATOM 911 C CA . ASP A 1 115 ? 0.966 7.030 13.821 1.00 95.25 115 ASP A CA 1
ATOM 912 C C . ASP A 1 115 ? -0.352 7.372 13.094 1.00 95.25 115 ASP A C 1
ATOM 914 O O . ASP A 1 115 ? -0.993 8.347 13.462 1.00 95.25 115 ASP A O 1
ATOM 918 N N . ILE A 1 116 ? -0.824 6.561 12.137 1.00 95.75 116 ILE A N 1
ATOM 919 C CA . ILE A 1 116 ? -2.136 6.754 11.484 1.00 95.75 116 ILE A CA 1
ATOM 920 C C . ILE A 1 116 ? -3.307 6.630 12.465 1.00 95.75 116 ILE A C 1
ATOM 922 O O . ILE A 1 116 ? -4.273 7.377 12.347 1.00 95.75 116 ILE A O 1
ATOM 926 N N . PHE A 1 117 ? -3.262 5.712 13.429 1.00 92.00 117 PHE A N 1
ATOM 927 C CA . PHE A 1 117 ? -4.339 5.594 14.421 1.00 92.00 117 PHE A CA 1
ATOM 928 C C . PHE A 1 117 ? -4.305 6.721 15.460 1.00 92.00 117 PHE A C 1
ATOM 930 O O . PHE A 1 117 ? -5.350 7.115 15.975 1.00 92.00 117 PHE A O 1
ATOM 937 N N . GLU A 1 118 ? -3.130 7.301 15.700 1.00 92.94 118 GLU A N 1
ATOM 938 C CA . GLU A 1 118 ? -2.920 8.473 16.556 1.00 92.94 118 GLU A CA 1
ATOM 939 C C . GLU A 1 118 ? -2.839 9.788 15.759 1.00 92.94 118 GLU A C 1
ATOM 941 O O . GLU A 1 118 ? -2.190 10.737 16.201 1.00 92.94 118 GLU A O 1
ATOM 946 N N . PHE A 1 119 ? -3.486 9.852 14.586 1.00 93.81 119 PHE A N 1
ATOM 947 C CA . PHE A 1 119 ? -3.271 10.902 13.581 1.00 93.81 119 PHE A CA 1
ATOM 948 C C . PHE A 1 119 ? -3.307 12.332 14.134 1.00 93.81 119 PHE A C 1
ATOM 950 O O . PHE A 1 119 ? -2.445 13.137 13.791 1.00 93.81 119 PHE A O 1
ATOM 957 N N . ASP A 1 120 ? -4.237 12.650 15.040 1.00 92.31 120 ASP A N 1
ATOM 958 C CA . ASP A 1 120 ? -4.347 13.988 15.642 1.00 92.31 120 ASP A CA 1
ATOM 959 C C . ASP A 1 120 ? -3.041 14.428 16.344 1.00 92.31 120 ASP A C 1
ATOM 961 O O . ASP A 1 120 ? -2.660 15.600 16.295 1.00 92.31 120 ASP A O 1
ATOM 965 N N . ASN A 1 121 ? -2.302 13.483 16.938 1.00 93.69 121 ASN A N 1
ATOM 966 C CA . ASN A 1 121 ? -1.041 13.726 17.648 1.00 93.69 121 ASN A CA 1
ATOM 967 C C . ASN A 1 121 ? 0.202 13.609 16.751 1.00 93.69 121 ASN A C 1
ATOM 969 O O . ASN A 1 121 ? 1.289 14.048 17.134 1.00 93.69 121 ASN A O 1
ATOM 973 N N . THR A 1 122 ? 0.075 12.985 15.581 1.00 94.56 122 THR A N 1
ATOM 974 C CA . THR A 1 122 ? 1.208 12.589 14.728 1.00 94.56 122 THR A CA 1
ATOM 975 C C . THR A 1 122 ? 1.154 13.196 13.328 1.00 94.56 122 THR A C 1
ATOM 977 O O . THR A 1 122 ? 2.097 12.999 12.565 1.00 94.56 122 THR A O 1
ATOM 980 N N . HIS A 1 123 ? 0.116 13.971 12.991 1.00 93.31 123 HIS A N 1
ATOM 981 C CA . HIS A 1 123 ? -0.107 14.538 11.656 1.00 93.31 123 HIS A CA 1
ATOM 982 C C . HIS A 1 123 ? 1.129 15.253 11.084 1.00 93.31 123 HIS A C 1
ATOM 984 O O . HIS A 1 123 ? 1.433 15.116 9.900 1.00 93.31 123 HIS A O 1
ATOM 990 N N . ASP A 1 124 ? 1.893 15.968 11.915 1.00 94.50 124 ASP A N 1
ATOM 991 C CA . ASP A 1 124 ? 3.109 16.688 11.513 1.00 94.50 124 ASP A CA 1
ATOM 992 C C . ASP A 1 124 ? 4.242 15.784 11.008 1.00 94.50 124 ASP A C 1
ATOM 994 O O . ASP A 1 124 ? 5.133 16.260 10.306 1.00 94.50 124 ASP A O 1
ATOM 998 N N . ARG A 1 125 ? 4.200 14.484 11.318 1.00 94.00 125 ARG A N 1
ATOM 999 C CA . ARG A 1 125 ? 5.180 13.488 10.860 1.00 94.00 125 ARG A CA 1
ATOM 1000 C C . ARG A 1 125 ? 4.937 13.021 9.430 1.00 94.00 125 ARG A C 1
ATOM 1002 O O . ARG A 1 125 ? 5.799 12.345 8.880 1.00 94.00 125 ARG A O 1
ATOM 1009 N N . PHE A 1 126 ? 3.774 13.332 8.863 1.00 96.44 126 PHE A N 1
ATOM 1010 C CA . PHE A 1 126 ? 3.357 12.822 7.568 1.00 96.44 126 PHE A CA 1
ATOM 1011 C C . PHE A 1 126 ? 3.480 13.853 6.448 1.00 96.44 126 PHE A C 1
ATOM 1013 O O . PHE A 1 126 ? 3.301 15.065 6.627 1.00 96.44 126 PHE A O 1
ATOM 1020 N N . ASN A 1 127 ? 3.725 13.338 5.249 1.00 96.00 127 ASN A N 1
ATOM 1021 C CA . ASN A 1 127 ? 3.694 14.107 4.017 1.00 96.00 127 ASN A CA 1
ATOM 1022 C C . ASN A 1 127 ? 2.283 14.600 3.657 1.00 96.00 127 ASN A C 1
ATOM 1024 O O . ASN A 1 127 ? 1.272 14.161 4.211 1.00 96.00 127 ASN A O 1
ATOM 1028 N N . GLN A 1 128 ? 2.209 15.512 2.683 1.00 96.44 128 GLN A N 1
ATOM 1029 C CA . GLN A 1 128 ? 0.933 16.103 2.277 1.00 96.44 128 GLN A CA 1
ATOM 1030 C C . GLN A 1 128 ? -0.051 15.069 1.711 1.00 96.44 128 GLN A C 1
ATOM 1032 O O . GLN A 1 128 ? -1.242 15.191 1.955 1.00 96.44 128 GLN A O 1
ATOM 1037 N N . LYS A 1 129 ? 0.422 14.019 1.024 1.00 96.88 129 LYS A N 1
ATOM 1038 C CA . LYS A 1 129 ? -0.460 13.000 0.430 1.00 96.88 129 LYS A CA 1
ATOM 1039 C C . LYS A 1 129 ? -1.230 12.216 1.493 1.00 96.88 129 LYS A C 1
ATOM 1041 O O . LYS A 1 129 ? -2.390 11.886 1.277 1.00 96.88 129 LYS A O 1
ATOM 1046 N N . ILE A 1 130 ? -0.599 11.923 2.631 1.00 97.62 130 ILE A N 1
ATOM 1047 C CA . ILE A 1 130 ? -1.264 11.291 3.778 1.00 97.62 130 ILE A CA 1
ATOM 1048 C C . ILE A 1 130 ? -2.172 12.298 4.491 1.00 97.62 130 ILE A C 1
ATOM 1050 O O . ILE A 1 130 ? -3.287 11.946 4.862 1.00 97.62 130 ILE A O 1
ATOM 1054 N N . LYS A 1 131 ? -1.746 13.559 4.638 1.00 97.38 131 LYS A N 1
ATOM 1055 C CA . LYS A 1 131 ? -2.595 14.620 5.211 1.00 97.38 131 LYS A CA 1
ATOM 1056 C C . LYS A 1 131 ? -3.878 14.834 4.409 1.00 97.38 131 LYS A C 1
ATOM 1058 O O . LYS A 1 131 ? -4.948 14.949 4.990 1.00 97.38 131 LYS A O 1
ATOM 1063 N N . ASP A 1 132 ? -3.806 14.757 3.084 1.00 97.12 132 ASP A N 1
ATOM 1064 C CA . ASP A 1 132 ? -4.974 14.836 2.198 1.00 97.12 132 ASP A CA 1
ATOM 1065 C C . ASP A 1 132 ? -5.951 13.648 2.377 1.00 97.12 132 ASP A C 1
ATOM 1067 O O . ASP A 1 132 ? -7.074 13.686 1.873 1.00 97.12 132 ASP A O 1
ATOM 1071 N N . LYS A 1 133 ? -5.549 12.598 3.112 1.00 97.38 133 LYS A N 1
ATOM 1072 C CA . LYS A 1 133 ? -6.364 11.427 3.480 1.00 97.38 133 LYS A CA 1
ATOM 1073 C C . LYS A 1 133 ? -6.946 11.505 4.895 1.00 97.38 133 LYS A C 1
ATOM 1075 O O . LYS A 1 133 ? -7.529 10.525 5.351 1.00 97.38 133 LYS A O 1
ATOM 1080 N N . GLU A 1 134 ? -6.833 12.642 5.581 1.00 96.44 134 GLU A N 1
ATOM 1081 C CA . GLU A 1 134 ? -7.286 12.829 6.968 1.00 96.44 134 GLU A CA 1
ATOM 1082 C C . GLU A 1 134 ? -8.733 12.371 7.205 1.00 96.44 134 GLU A C 1
ATOM 1084 O O . GLU A 1 134 ? -8.999 11.647 8.161 1.00 96.44 134 GLU A O 1
ATOM 1089 N N . GLU A 1 135 ? -9.667 12.720 6.318 1.00 95.19 135 GLU A N 1
ATOM 1090 C CA . GLU A 1 135 ? -11.068 12.295 6.447 1.00 95.19 135 GLU A CA 1
ATOM 1091 C C . GLU A 1 135 ? -11.221 10.766 6.353 1.00 95.19 135 GLU A C 1
ATOM 1093 O O . GLU A 1 135 ? -11.941 10.161 7.147 1.00 95.19 135 GLU A O 1
ATOM 1098 N N . GLU A 1 136 ? -10.500 10.110 5.434 1.00 96.25 136 GLU A N 1
ATOM 1099 C CA . GLU A 1 136 ? -10.486 8.642 5.324 1.00 96.25 136 GLU A CA 1
ATOM 1100 C C . GLU A 1 136 ? -9.901 7.991 6.590 1.00 96.25 136 GLU A C 1
ATOM 1102 O O . GLU A 1 136 ? -10.431 6.987 7.071 1.00 96.25 136 GLU A O 1
ATOM 1107 N N . ILE A 1 137 ? -8.841 8.582 7.150 1.00 96.06 137 ILE A N 1
ATOM 1108 C CA . ILE A 1 137 ? -8.175 8.122 8.376 1.00 96.06 137 ILE A CA 1
ATOM 1109 C C . ILE A 1 137 ? -9.107 8.266 9.586 1.00 96.06 137 ILE A C 1
ATOM 1111 O O . ILE A 1 137 ? -9.293 7.316 10.345 1.00 96.06 137 ILE A O 1
ATOM 1115 N N . LYS A 1 138 ? -9.773 9.413 9.741 1.00 93.94 138 LYS A N 1
ATOM 1116 C CA . LYS A 1 138 ? -10.745 9.644 10.821 1.00 93.94 138 LYS A CA 1
ATOM 1117 C C . LYS A 1 138 ? -11.915 8.669 10.751 1.00 93.94 138 LYS A C 1
ATOM 1119 O O . LYS A 1 138 ? -12.347 8.141 11.776 1.00 93.94 138 LYS A O 1
ATOM 1124 N N . LEU A 1 139 ? -12.401 8.372 9.544 1.00 92.62 139 LEU A N 1
ATOM 1125 C CA . LEU A 1 139 ? -13.443 7.368 9.331 1.00 92.62 139 LEU A CA 1
ATOM 1126 C C . LEU A 1 139 ? -12.988 5.949 9.693 1.00 92.62 139 LEU A C 1
ATOM 1128 O O . LEU A 1 139 ? -13.842 5.127 10.036 1.00 92.62 139 LEU A O 1
ATOM 1132 N N . ALA A 1 140 ? -11.687 5.655 9.640 1.00 90.88 140 ALA A N 1
ATOM 1133 C CA . ALA A 1 140 ? -11.142 4.350 9.997 1.00 90.88 140 ALA A CA 1
ATOM 1134 C C . ALA A 1 140 ? -11.157 4.064 11.508 1.00 90.88 140 ALA A C 1
ATOM 1136 O O . ALA A 1 140 ? -11.188 2.897 11.890 1.00 90.88 140 ALA A O 1
ATOM 1137 N N . ASN A 1 141 ? -11.216 5.097 12.358 1.00 86.50 141 ASN A N 1
ATOM 1138 C CA . ASN A 1 141 ? -11.270 4.970 13.823 1.00 86.50 141 ASN A CA 1
ATOM 1139 C C . ASN A 1 141 ? -12.649 4.553 14.370 1.00 86.50 141 ASN A C 1
ATOM 1141 O O . ASN A 1 141 ? -12.859 4.491 15.583 1.00 86.50 141 ASN A O 1
ATOM 1145 N N . ARG A 1 142 ? -13.620 4.262 13.497 1.00 88.50 142 ARG A N 1
ATOM 1146 C CA . ARG A 1 142 ? -14.930 3.748 13.910 1.00 88.50 142 ARG A CA 1
ATOM 1147 C C . ARG A 1 142 ? -14.841 2.268 14.289 1.00 88.50 142 ARG A C 1
ATOM 1149 O O . ARG A 1 142 ? -14.188 1.474 13.622 1.00 88.50 142 ARG A O 1
ATOM 1156 N N . VAL A 1 143 ? -15.587 1.877 15.322 1.00 84.94 143 VAL A N 1
ATOM 1157 C CA . VAL A 1 143 ? -15.596 0.507 15.880 1.00 84.94 143 VAL A CA 1
ATOM 1158 C C . VAL A 1 143 ? -16.084 -0.576 14.911 1.00 84.94 143 VAL A C 1
ATOM 1160 O O . VAL A 1 143 ? -15.873 -1.761 15.147 1.00 84.94 143 VAL A O 1
ATOM 1163 N N . ASP A 1 144 ? -16.774 -0.192 13.839 1.00 92.38 144 ASP A N 1
ATOM 1164 C CA . ASP A 1 144 ? -17.335 -1.093 12.834 1.00 92.38 144 ASP A CA 1
ATOM 1165 C C . ASP A 1 144 ? -16.466 -1.217 11.573 1.00 92.38 144 ASP A C 1
ATOM 1167 O O . ASP A 1 144 ? -16.888 -1.845 10.596 1.00 92.38 144 ASP A O 1
ATOM 1171 N N . VAL A 1 145 ? -15.259 -0.645 11.589 1.00 94.94 145 VAL A N 1
ATOM 1172 C CA . VAL A 1 145 ? -14.305 -0.708 10.482 1.00 94.94 145 VAL A CA 1
ATOM 1173 C C . VAL A 1 145 ? -13.331 -1.865 10.660 1.00 94.94 145 VAL A C 1
ATOM 1175 O O . VAL A 1 145 ? -12.696 -2.044 11.696 1.00 94.94 145 VAL A O 1
ATOM 1178 N N . LYS A 1 146 ? -13.160 -2.647 9.593 1.00 95.19 146 LYS A N 1
ATOM 1179 C CA . LYS A 1 146 ? -12.118 -3.667 9.499 1.00 95.19 146 LYS A CA 1
ATOM 1180 C C . LYS A 1 146 ? -10.850 -3.074 8.896 1.00 95.19 146 LYS A C 1
ATOM 1182 O O . LYS A 1 146 ? -10.861 -2.604 7.760 1.00 95.19 146 LYS A O 1
ATOM 1187 N N . ILE A 1 147 ? -9.735 -3.208 9.599 1.00 94.94 147 ILE A N 1
ATOM 1188 C CA . ILE A 1 147 ? -8.423 -2.793 9.096 1.00 94.94 147 ILE A CA 1
ATOM 1189 C C . ILE A 1 147 ? -7.783 -3.956 8.330 1.00 94.94 147 ILE A C 1
ATOM 1191 O O . ILE A 1 147 ? -7.769 -5.102 8.791 1.00 94.94 147 ILE A O 1
ATOM 1195 N N . LYS A 1 148 ? -7.258 -3.678 7.136 1.00 96.44 148 LYS A N 1
ATOM 1196 C CA . LYS A 1 148 ? -6.486 -4.627 6.331 1.00 96.44 148 LYS A CA 1
ATOM 1197 C C . LYS A 1 148 ? -5.114 -4.054 6.015 1.00 96.44 148 LYS A C 1
ATOM 1199 O O . LYS A 1 148 ? -4.988 -3.066 5.299 1.00 96.44 148 LYS A O 1
ATOM 1204 N N . ILE A 1 149 ? -4.096 -4.747 6.508 1.00 95.44 149 ILE A N 1
ATOM 1205 C CA . ILE A 1 149 ? -2.691 -4.422 6.288 1.00 95.44 149 ILE A CA 1
ATOM 1206 C C . ILE A 1 149 ? -2.139 -5.339 5.201 1.00 95.44 149 ILE A C 1
ATOM 1208 O O . ILE A 1 149 ? -2.269 -6.562 5.286 1.00 95.44 149 ILE A O 1
ATOM 1212 N N . ILE A 1 150 ? -1.526 -4.749 4.179 1.00 96.81 150 ILE A N 1
ATOM 1213 C CA . ILE A 1 150 ? -0.941 -5.464 3.046 1.00 96.81 150 ILE A CA 1
ATOM 1214 C C . ILE A 1 150 ? 0.554 -5.163 2.983 1.00 96.81 150 ILE A C 1
ATOM 1216 O O . ILE A 1 150 ? 0.959 -4.007 2.956 1.00 96.81 150 ILE A O 1
ATOM 1220 N N . VAL A 1 151 ? 1.366 -6.216 2.884 1.00 96.19 151 VAL A N 1
ATOM 1221 C CA . VAL A 1 151 ? 2.790 -6.125 2.538 1.00 96.19 151 VAL A CA 1
ATOM 1222 C C . VAL A 1 151 ? 2.978 -6.790 1.178 1.00 96.19 151 VAL A C 1
ATOM 1224 O O . VAL A 1 151 ? 2.916 -8.014 1.062 1.00 96.19 151 VAL A O 1
ATOM 1227 N N . SER A 1 152 ? 3.174 -5.987 0.134 1.00 95.56 152 SER A N 1
ATOM 1228 C CA . SER A 1 152 ? 3.264 -6.444 -1.255 1.00 95.56 152 SER A CA 1
ATOM 1229 C C . SER A 1 152 ? 4.703 -6.407 -1.755 1.00 95.56 152 SER A C 1
ATOM 1231 O O . SER A 1 152 ? 5.356 -5.369 -1.725 1.00 95.56 152 SER A O 1
ATOM 1233 N N . HIS A 1 153 ? 5.245 -7.526 -2.237 1.00 94.88 153 HIS A N 1
ATOM 1234 C CA . HIS A 1 153 ? 6.619 -7.545 -2.738 1.00 94.88 153 HIS A CA 1
ATOM 1235 C C . HIS A 1 153 ? 6.856 -8.574 -3.840 1.00 94.88 153 HIS A C 1
ATOM 1237 O O . HIS A 1 153 ? 6.294 -9.666 -3.845 1.00 94.88 153 HIS A O 1
ATOM 1243 N N . THR A 1 154 ? 7.817 -8.297 -4.723 1.00 93.88 154 THR A N 1
ATOM 1244 C CA . THR A 1 154 ? 8.258 -9.258 -5.759 1.00 93.88 154 THR A CA 1
ATOM 1245 C C . THR A 1 154 ? 9.385 -10.195 -5.296 1.00 93.88 154 THR A C 1
ATOM 1247 O O . THR A 1 154 ? 9.937 -10.990 -6.064 1.00 93.88 154 THR A O 1
ATOM 1250 N N . GLY A 1 155 ? 9.741 -10.091 -4.015 1.00 89.94 155 GLY A N 1
ATOM 1251 C CA . GLY A 1 155 ? 10.797 -10.840 -3.347 1.00 89.94 155 GLY A CA 1
ATOM 1252 C C . GLY A 1 155 ? 10.516 -12.313 -3.064 1.00 89.94 155 GLY A C 1
ATOM 1253 O O . GLY A 1 155 ? 9.534 -12.904 -3.510 1.00 89.94 155 GLY A O 1
ATOM 1254 N N . SER A 1 156 ? 11.442 -12.952 -2.355 1.00 88.25 156 SER A N 1
ATOM 1255 C CA . SER A 1 156 ? 11.249 -14.257 -1.709 1.00 88.25 156 SER A CA 1
ATOM 1256 C C . SER A 1 156 ? 10.371 -14.132 -0.465 1.00 88.25 156 SER A C 1
ATOM 1258 O O . SER A 1 156 ? 10.043 -13.024 -0.054 1.00 88.25 156 SER A O 1
ATOM 1260 N N . ASN A 1 157 ? 10.038 -15.266 0.152 1.00 88.75 157 ASN A N 1
ATOM 1261 C CA . ASN A 1 157 ? 9.300 -15.303 1.413 1.00 88.75 157 ASN A CA 1
ATOM 1262 C C . ASN A 1 157 ? 9.931 -14.379 2.464 1.00 88.75 157 ASN A C 1
ATOM 1264 O O . ASN A 1 157 ? 11.159 -14.253 2.536 1.00 88.75 157 ASN A O 1
ATOM 1268 N N . LEU A 1 158 ? 9.077 -13.766 3.283 1.00 89.75 158 LEU A N 1
ATOM 1269 C CA . LEU A 1 158 ? 9.494 -12.948 4.413 1.00 89.75 158 LEU A CA 1
ATOM 1270 C C . LEU A 1 158 ? 10.335 -13.768 5.402 1.00 89.75 158 LEU A C 1
ATOM 1272 O O . LEU A 1 158 ? 10.102 -14.958 5.622 1.00 89.75 158 LEU A O 1
ATOM 1276 N N . SER A 1 159 ? 11.322 -13.125 6.022 1.00 90.94 159 SER A N 1
ATOM 1277 C CA . SER A 1 159 ? 12.111 -13.754 7.084 1.00 90.94 159 SER A CA 1
ATOM 1278 C C . SER A 1 159 ? 11.281 -13.924 8.362 1.00 90.94 159 SER A C 1
ATOM 1280 O O . SER A 1 159 ? 10.238 -13.289 8.522 1.00 90.94 159 SER A O 1
ATOM 1282 N N . LYS A 1 160 ? 11.745 -14.747 9.313 1.00 93.06 160 LYS A N 1
ATOM 1283 C CA . LYS A 1 160 ? 11.071 -14.906 10.618 1.00 93.06 160 LYS A CA 1
ATOM 1284 C C . LYS A 1 160 ? 10.889 -13.564 11.333 1.00 93.06 160 LYS A C 1
ATOM 1286 O O . LYS A 1 160 ? 9.791 -13.257 11.768 1.00 93.06 160 LYS A O 1
ATOM 1291 N N . ASN A 1 161 ? 11.925 -12.725 11.335 1.00 93.69 161 ASN A N 1
ATOM 1292 C CA . ASN A 1 161 ? 11.872 -11.401 11.960 1.00 93.69 161 ASN A CA 1
ATOM 1293 C C . ASN A 1 161 ? 10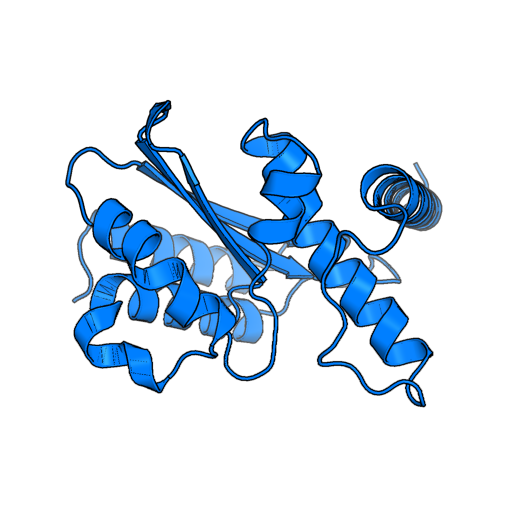.816 -10.490 11.317 1.00 93.69 161 ASN A C 1
ATOM 1295 O O . ASN A 1 161 ? 10.195 -9.701 12.013 1.00 93.69 161 ASN A O 1
ATOM 1299 N N . CYS A 1 162 ? 10.606 -10.593 10.001 1.00 92.69 162 CYS A N 1
ATOM 1300 C CA . CYS A 1 162 ? 9.546 -9.847 9.320 1.00 92.69 162 CYS A CA 1
ATOM 1301 C C . CYS A 1 162 ? 8.152 -10.316 9.757 1.00 92.69 162 CYS A C 1
ATOM 1303 O O . CYS A 1 162 ? 7.277 -9.487 9.976 1.00 92.69 162 CYS A O 1
ATOM 1305 N N . HIS A 1 163 ? 7.959 -11.630 9.919 1.00 92.12 163 HIS A N 1
ATOM 1306 C CA . HIS A 1 163 ? 6.697 -12.178 10.420 1.00 92.12 163 HIS A CA 1
ATOM 1307 C C . HIS A 1 163 ? 6.410 -11.712 11.847 1.00 92.12 163 HIS A C 1
ATOM 1309 O O . HIS A 1 163 ? 5.286 -11.310 12.114 1.00 92.12 163 HIS A O 1
ATOM 1315 N N . THR A 1 164 ? 7.417 -11.710 12.726 1.00 95.38 164 THR A N 1
ATOM 1316 C CA . THR A 1 164 ? 7.274 -11.213 14.102 1.00 95.38 164 THR A CA 1
ATOM 1317 C C . THR A 1 164 ? 6.792 -9.765 14.123 1.00 95.38 164 THR A C 1
ATOM 1319 O O . THR A 1 164 ? 5.782 -9.487 14.743 1.00 95.38 164 THR A O 1
ATOM 1322 N N . VAL A 1 165 ? 7.416 -8.870 13.347 1.00 95.25 165 VAL A N 1
ATOM 1323 C CA . VAL A 1 165 ? 7.005 -7.452 13.290 1.00 95.25 165 VAL A CA 1
ATOM 1324 C C . VAL A 1 165 ? 5.545 -7.281 12.851 1.00 95.25 165 VAL A C 1
AT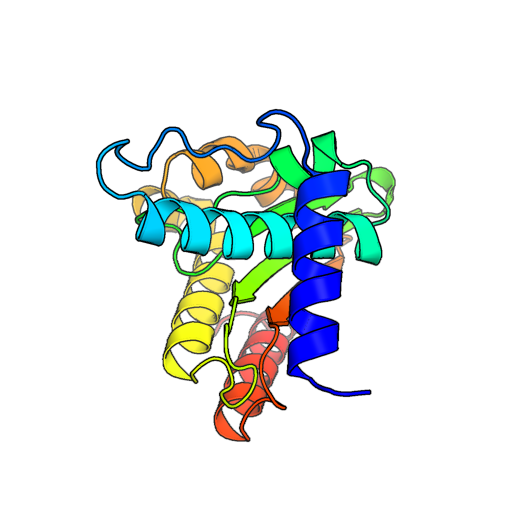OM 1326 O O . VAL A 1 165 ? 4.831 -6.448 13.400 1.00 95.25 165 VAL A O 1
ATOM 1329 N N . ILE A 1 166 ? 5.088 -8.068 11.871 1.00 92.62 166 ILE A N 1
ATOM 1330 C CA . ILE A 1 166 ? 3.693 -8.019 11.408 1.00 92.62 166 ILE A CA 1
ATOM 1331 C C . ILE A 1 166 ? 2.745 -8.601 12.466 1.00 92.62 166 ILE A C 1
ATOM 1333 O O . ILE A 1 166 ? 1.665 -8.062 12.674 1.00 92.62 166 ILE A O 1
ATOM 1337 N N . GLN A 1 167 ? 3.128 -9.695 13.129 1.00 92.94 167 GLN A N 1
ATOM 1338 C CA . GLN A 1 167 ? 2.323 -10.303 14.191 1.00 92.94 167 GLN A CA 1
ATOM 1339 C C . GLN A 1 167 ? 2.166 -9.369 15.389 1.00 92.94 167 GLN A C 1
ATOM 1341 O O . GLN A 1 167 ? 1.051 -9.225 15.881 1.00 92.94 167 GLN A O 1
ATOM 1346 N N . ASP A 1 168 ? 3.248 -8.707 15.798 1.00 94.19 168 ASP A N 1
ATOM 1347 C CA . ASP A 1 168 ? 3.233 -7.711 16.867 1.00 94.19 168 ASP A CA 1
ATOM 1348 C C . ASP A 1 168 ? 2.301 -6.551 16.491 1.00 94.19 168 ASP A C 1
ATOM 1350 O O . ASP A 1 168 ? 1.416 -6.205 17.261 1.00 94.19 168 ASP A O 1
ATOM 1354 N N . LEU A 1 169 ? 2.387 -6.037 15.257 1.00 93.38 169 LEU A N 1
ATOM 1355 C CA . LEU A 1 169 ? 1.482 -4.988 14.773 1.00 93.38 169 LEU A CA 1
ATOM 1356 C C . LEU A 1 169 ? 0.006 -5.413 14.796 1.00 93.38 169 LEU A C 1
ATOM 1358 O O . LEU A 1 169 ? -0.856 -4.642 15.206 1.00 93.38 169 LEU A O 1
ATOM 1362 N N . ILE A 1 170 ? -0.301 -6.632 14.343 1.00 91.62 170 ILE A N 1
ATOM 1363 C CA . ILE A 1 170 ? -1.671 -7.164 14.371 1.00 91.62 170 ILE A CA 1
ATOM 1364 C C . ILE A 1 170 ? -2.167 -7.275 15.812 1.00 91.62 170 ILE A C 1
ATOM 1366 O O . ILE A 1 170 ? -3.332 -6.978 16.073 1.00 91.62 170 ILE A O 1
ATOM 1370 N N . LYS A 1 171 ? -1.313 -7.722 16.734 1.00 91.88 171 LYS A N 1
ATOM 1371 C CA . LYS A 1 171 ? -1.656 -7.813 18.149 1.00 91.88 171 LYS A CA 1
ATOM 1372 C C . LYS A 1 171 ? -1.952 -6.424 18.714 1.00 91.88 171 LYS A C 1
ATOM 1374 O O . LYS A 1 171 ? -3.042 -6.220 19.228 1.00 91.88 171 LYS A O 1
ATOM 1379 N N . ASP A 1 172 ? -1.046 -5.475 18.512 1.00 89.75 172 ASP A N 1
ATOM 1380 C CA . ASP A 1 172 ? -1.172 -4.102 19.001 1.00 89.75 172 ASP A CA 1
ATOM 1381 C C . ASP A 1 172 ? -2.463 -3.422 18.506 1.00 89.75 172 ASP A C 1
ATOM 1383 O O . ASP A 1 172 ? -3.148 -2.746 19.262 1.00 89.75 172 ASP A O 1
ATOM 1387 N N . ILE A 1 173 ? -2.856 -3.639 17.247 1.00 86.75 173 ILE A N 1
ATOM 1388 C CA . ILE A 1 173 ? -4.102 -3.067 16.705 1.00 86.75 173 ILE A CA 1
ATOM 1389 C C . ILE A 1 173 ? -5.353 -3.691 17.337 1.00 86.75 173 ILE A C 1
ATOM 1391 O O . ILE A 1 173 ? -6.350 -3.000 17.525 1.00 86.75 173 ILE A O 1
ATOM 1395 N N . ASN A 1 174 ? -5.337 -4.996 17.622 1.00 86.12 174 ASN A N 1
ATOM 1396 C CA . ASN A 1 174 ? -6.510 -5.693 18.160 1.00 86.12 174 ASN A CA 1
ATOM 1397 C C . ASN A 1 174 ? -6.652 -5.538 19.679 1.00 86.12 174 ASN A C 1
ATOM 1399 O O . ASN A 1 174 ? -7.776 -5.494 20.175 1.00 86.12 174 ASN A O 1
ATOM 1403 N N . ASP A 1 175 ? -5.531 -5.470 20.396 1.00 85.75 175 ASP A N 1
ATOM 1404 C CA . ASP A 1 175 ? -5.496 -5.380 21.858 1.00 85.75 175 ASP A CA 1
ATOM 1405 C C . ASP A 1 175 ? -5.464 -3.914 22.344 1.00 85.75 175 ASP A C 1
ATOM 1407 O O . ASP A 1 175 ? -5.740 -3.644 23.514 1.00 85.75 175 ASP A O 1
ATOM 1411 N N . GLY A 1 176 ? -5.192 -2.970 21.435 1.00 70.31 176 GLY A N 1
ATOM 1412 C CA . GLY A 1 176 ? -4.907 -1.570 21.733 1.00 70.31 176 GLY A CA 1
ATOM 1413 C C . GLY A 1 176 ? -3.401 -1.324 21.856 1.00 70.31 176 GLY A C 1
ATOM 1414 O O . GLY A 1 176 ? -2.647 -2.188 22.302 1.00 70.31 176 GLY A O 1
ATOM 1415 N N . PHE A 1 177 ? -2.955 -0.137 21.440 1.00 61.53 177 PHE A N 1
ATOM 1416 C CA . PHE A 1 177 ? -1.573 0.286 21.651 1.00 61.53 177 PHE A CA 1
ATOM 1417 C C . PHE A 1 177 ? -1.364 0.548 23.153 1.00 61.53 177 PHE A C 1
ATOM 1419 O O . PHE A 1 177 ? -2.076 1.371 23.728 1.00 61.53 177 PHE A O 1
ATOM 1426 N N . GLU A 1 178 ? -0.446 -0.196 23.784 1.00 51.28 178 GLU A N 1
ATOM 1427 C CA . GLU A 1 178 ? -0.006 0.033 25.176 1.00 51.28 178 GLU A CA 1
ATOM 1428 C C . GLU A 1 178 ? 0.856 1.296 25.321 1.00 51.28 178 GLU A C 1
ATOM 1430 O O . GLU A 1 178 ? 1.718 1.536 24.439 1.00 51.28 178 GLU A O 1
#

Sequence (178 aa):
MDKKLYIKQLENELNSVFNENLIDMKDFPNNKVNEKKMAFKSRALAAYSLLTLADVDPIQAANAVVDGIDDNGIDAILFQENKKIFWLVQSKWIQKGNKSPQANELRSFSSGVKDIFEFDNTHDRFNQKIKDKEEEIKLANRVDVKIKIIVSHTGSNLSKNCHTVIQDLIKDINDGFE